Protein AF-A0A3D5VK86-F1 (afdb_monomer)

Foldseek 3Di:
DVVLVVCVVVVAQEDEEQDDDPVSCVSCVVSNHFYFYNDDDDPVSRVVCVVVVNGDGPPPPPPPD

Solvent-accessible surface area (backbone atoms only — not comparable to full-atom values): 3980 Å² total; per-residue (Å²): 12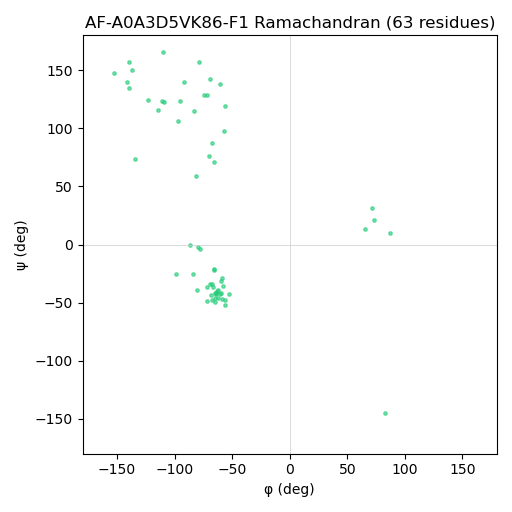0,68,68,63,54,54,45,48,77,70,68,52,55,70,47,81,34,53,72,76,57,68,75,57,50,51,56,30,48,78,70,68,22,46,49,28,45,67,41,64,87,51,74,68,54,33,52,52,32,41,77,67,64,72,48,53,58,68,66,85,66,79,83,74,129

Structure (mmCIF, N/CA/C/O backbone):
data_AF-A0A3D5VK86-F1
#
_entry.id   AF-A0A3D5VK86-F1
#
loop_
_atom_site.group_PDB
_atom_site.id
_atom_site.type_symbol
_atom_site.label_atom_id
_atom_site.label_alt_id
_atom_site.label_comp_id
_atom_site.label_asym_id
_atom_site.label_entity_id
_atom_site.label_seq_id
_atom_site.pdbx_PDB_ins_code
_atom_site.Cartn_x
_atom_site.Cartn_y
_atom_site.Cartn_z
_atom_site.occupancy
_atom_site.B_iso_or_equiv
_atom_site.auth_seq_id
_atom_site.auth_comp_id
_atom_site.auth_asym_id
_atom_site.auth_atom_id
_atom_site.pdbx_PDB_model_num
ATOM 1 N N . GLY A 1 1 ? -5.062 14.911 4.135 1.00 62.38 1 GLY A N 1
ATOM 2 C CA . GLY A 1 1 ? -4.821 14.455 2.749 1.00 62.38 1 GLY A CA 1
ATOM 3 C C . GLY A 1 1 ? -6.143 14.191 2.051 1.00 62.38 1 GLY A C 1
ATOM 4 O O . GLY A 1 1 ? -7.065 13.723 2.703 1.00 62.38 1 GLY A O 1
ATOM 5 N N . PHE A 1 2 ? -6.256 14.502 0.758 1.00 75.69 2 PHE A N 1
ATOM 6 C CA . PHE A 1 2 ? -7.473 14.251 -0.035 1.00 75.69 2 PHE A CA 1
ATOM 7 C C . PHE A 1 2 ? -7.674 12.755 -0.327 1.00 75.69 2 PHE A C 1
ATOM 9 O O . PHE A 1 2 ? -8.734 12.201 -0.057 1.00 75.69 2 PHE A O 1
ATOM 16 N N . LEU A 1 3 ? -6.613 12.098 -0.804 1.00 74.81 3 LEU A N 1
ATOM 17 C CA . LEU A 1 3 ? -6.651 10.715 -1.279 1.00 74.81 3 LEU A CA 1
ATOM 18 C C . LEU A 1 3 ? -7.107 9.697 -0.212 1.00 74.81 3 LEU A C 1
ATOM 20 O O . LEU A 1 3 ? -7.931 8.848 -0.541 1.00 74.81 3 LEU A O 1
ATOM 24 N N . PRO A 1 4 ? -6.661 9.790 1.060 1.00 73.00 4 PRO A N 1
ATOM 25 C CA . PRO A 1 4 ? -7.087 8.831 2.073 1.00 73.00 4 PRO A CA 1
ATOM 26 C C . PRO A 1 4 ? -8.554 8.946 2.479 1.00 73.00 4 PRO A C 1
ATOM 28 O O . PRO A 1 4 ? -9.209 7.947 2.759 1.00 73.00 4 PRO A O 1
ATOM 31 N N . ASN A 1 5 ? -9.088 10.170 2.488 1.00 76.19 5 ASN A N 1
ATOM 32 C CA . ASN A 1 5 ? -10.507 10.391 2.747 1.00 76.19 5 ASN A CA 1
ATOM 33 C C . ASN A 1 5 ? -11.358 9.838 1.605 1.00 76.19 5 ASN A C 1
ATOM 35 O O . ASN A 1 5 ? -12.265 9.055 1.855 1.00 76.19 5 ASN A O 1
ATOM 39 N N . PHE A 1 6 ? -10.980 10.156 0.367 1.00 83.81 6 PHE A N 1
ATOM 40 C CA . PHE A 1 6 ? -11.690 9.701 -0.821 1.00 83.81 6 PHE A CA 1
ATOM 41 C C . PHE A 1 6 ? -11.766 8.170 -0.927 1.00 83.81 6 PHE A C 1
ATOM 43 O O . PHE A 1 6 ? -12.838 7.630 -1.172 1.00 83.81 6 PHE A O 1
ATOM 50 N N . LEU A 1 7 ? -10.655 7.457 -0.713 1.00 82.56 7 LEU A N 1
ATOM 51 C CA . LEU A 1 7 ? -10.640 5.989 -0.804 1.00 82.56 7 LEU A CA 1
ATOM 52 C C . LEU A 1 7 ? -11.465 5.327 0.307 1.00 82.56 7 LEU A C 1
ATOM 54 O O . LEU A 1 7 ? -12.129 4.324 0.064 1.00 82.56 7 LEU A O 1
ATOM 58 N N . ASN A 1 8 ? -11.486 5.919 1.499 1.00 78.75 8 ASN A N 1
ATOM 59 C CA . ASN A 1 8 ? -12.353 5.461 2.578 1.00 78.75 8 ASN A CA 1
ATOM 60 C C . ASN A 1 8 ? -13.838 5.636 2.254 1.00 78.75 8 ASN A C 1
ATOM 62 O O . ASN A 1 8 ? -14.626 4.731 2.503 1.00 78.75 8 ASN A O 1
ATOM 66 N N . ASP A 1 9 ? -14.218 6.761 1.648 1.00 83.94 9 ASP A N 1
ATOM 67 C CA . ASP A 1 9 ? -15.602 6.991 1.218 1.00 83.94 9 ASP A CA 1
ATOM 68 C C . ASP A 1 9 ? -16.042 6.027 0.103 1.00 83.94 9 ASP A C 1
ATOM 70 O O . ASP A 1 9 ? -17.233 5.782 -0.072 1.00 83.94 9 ASP A O 1
ATOM 74 N N . GLN A 1 10 ? -15.097 5.443 -0.641 1.00 86.56 10 GLN A N 1
ATOM 75 C CA . GLN A 1 10 ? -15.372 4.367 -1.601 1.00 86.56 10 GLN A CA 1
ATOM 76 C C . GLN A 1 10 ? -15.538 2.985 -0.944 1.00 86.56 10 GLN A C 1
ATOM 78 O O . GLN A 1 10 ? -15.811 2.015 -1.648 1.00 86.56 10 GLN A O 1
ATOM 83 N N . GLY A 1 11 ? -15.385 2.875 0.380 1.00 85.88 11 GLY A N 1
ATOM 84 C CA . GLY A 1 11 ? -15.485 1.605 1.099 1.00 85.88 11 GLY A CA 1
ATOM 85 C C . GLY A 1 11 ? -14.301 0.673 0.842 1.00 85.88 11 GLY A C 1
ATOM 86 O O . GLY A 1 11 ? -14.473 -0.540 0.816 1.00 85.88 11 GLY A O 1
ATOM 87 N N . ILE A 1 12 ? -13.109 1.225 0.598 1.00 88.75 12 ILE A N 1
ATOM 88 C CA . ILE A 1 12 ? -11.886 0.433 0.444 1.00 88.75 12 ILE A CA 1
ATOM 89 C C . ILE A 1 12 ? -11.426 -0.068 1.814 1.00 88.75 12 ILE A C 1
ATOM 91 O O . ILE A 1 12 ? -11.238 0.724 2.729 1.00 88.75 12 ILE A O 1
ATOM 95 N N . ASN A 1 13 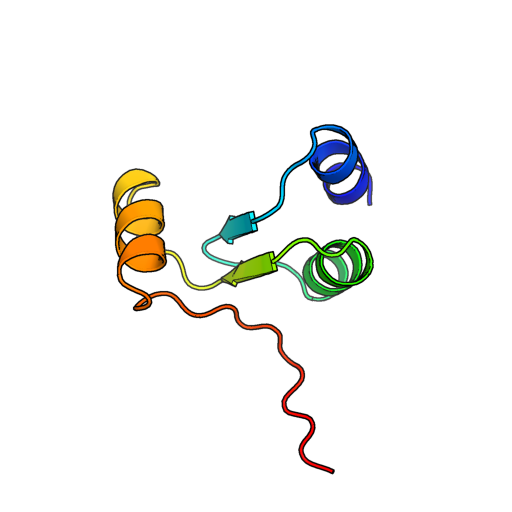? -11.168 -1.371 1.926 1.00 88.38 13 ASN A N 1
ATOM 96 C CA . ASN A 1 13 ? -10.677 -1.997 3.158 1.00 88.38 13 ASN A CA 1
ATOM 97 C C . ASN A 1 13 ? -9.160 -2.230 3.163 1.00 88.38 13 ASN A C 1
ATOM 99 O O . ASN A 1 13 ? -8.571 -2.334 4.232 1.00 88.38 13 ASN A O 1
ATOM 103 N N . VAL A 1 14 ? -8.536 -2.351 1.986 1.00 89.12 14 VAL A N 1
ATOM 104 C CA . VAL A 1 14 ? -7.120 -2.721 1.839 1.00 89.12 14 VAL A CA 1
ATOM 105 C C . VAL A 1 14 ? -6.481 -1.896 0.728 1.00 89.12 14 VAL A C 1
ATOM 107 O O . VAL A 1 14 ? -7.042 -1.773 -0.363 1.00 89.12 14 VAL A O 1
ATOM 110 N N . ILE A 1 15 ? -5.286 -1.366 0.980 1.00 89.38 15 ILE A N 1
ATOM 111 C CA . ILE A 1 15 ? -4.473 -0.638 0.004 1.00 89.38 15 ILE A CA 1
ATOM 112 C C . ILE A 1 15 ? -3.110 -1.302 -0.116 1.00 89.38 15 ILE A C 1
ATOM 114 O O . ILE A 1 15 ? -2.374 -1.417 0.859 1.00 89.38 15 ILE A O 1
ATOM 118 N N . ILE A 1 16 ? -2.746 -1.673 -1.343 1.00 90.62 16 ILE A N 1
ATOM 119 C CA . ILE A 1 16 ? -1.456 -2.283 -1.661 1.00 90.62 16 ILE A CA 1
ATOM 120 C C . ILE A 1 16 ? -0.630 -1.295 -2.488 1.00 90.62 16 ILE A C 1
ATOM 122 O O . ILE A 1 16 ? -1.065 -0.848 -3.549 1.00 90.62 16 ILE A O 1
ATOM 126 N N . SER A 1 17 ? 0.569 -0.954 -2.016 1.00 89.12 17 SER A N 1
ATOM 127 C CA . SER A 1 17 ? 1.493 -0.041 -2.699 1.00 89.12 17 SER A CA 1
ATOM 128 C C . SER A 1 17 ? 2.943 -0.523 -2.605 1.00 89.12 17 SER A C 1
ATOM 130 O O . SER A 1 17 ? 3.319 -1.269 -1.704 1.00 89.12 17 SER A O 1
ATOM 132 N N . GLY A 1 18 ? 3.800 -0.083 -3.528 1.00 85.69 18 GLY A N 1
ATOM 133 C CA . GLY A 1 18 ? 5.242 -0.327 -3.427 1.00 85.69 18 GLY A CA 1
ATOM 134 C C . GLY A 1 18 ? 5.908 0.496 -2.326 1.00 85.69 18 GLY A C 1
ATOM 135 O O . GLY A 1 18 ? 6.773 -0.005 -1.612 1.00 85.69 18 GLY A O 1
ATOM 136 N N . GLY A 1 19 ? 5.450 1.732 -2.133 1.00 83.69 19 GLY A N 1
ATOM 137 C CA . GLY A 1 19 ? 5.877 2.618 -1.057 1.00 83.69 19 GLY A CA 1
ATOM 138 C C . GLY A 1 19 ? 4.770 3.605 -0.707 1.00 83.69 19 GLY A C 1
ATOM 139 O O . GLY A 1 19 ? 3.977 4.000 -1.564 1.00 83.69 19 GLY A O 1
ATOM 140 N N . MET A 1 20 ? 4.692 3.985 0.563 1.00 86.38 20 MET A N 1
ATOM 141 C CA . MET A 1 20 ? 3.719 4.950 1.061 1.00 86.38 20 MET A CA 1
ATOM 142 C C . MET A 1 20 ? 4.391 5.838 2.108 1.00 86.38 20 MET A C 1
ATOM 144 O O . MET A 1 20 ? 5.208 5.362 2.892 1.00 86.38 20 MET A O 1
ATOM 148 N N . GLY A 1 21 ? 4.089 7.137 2.100 1.00 83.75 21 GLY A N 1
ATOM 149 C CA . GLY A 1 21 ? 4.585 8.044 3.135 1.00 83.75 21 GLY A CA 1
ATOM 150 C C . GLY A 1 21 ? 3.915 7.755 4.480 1.00 83.75 21 GLY A C 1
ATOM 151 O O . GLY A 1 21 ? 2.714 7.495 4.505 1.00 83.75 21 GLY A O 1
ATOM 152 N N . GLY A 1 22 ? 4.663 7.852 5.585 1.00 84.44 22 GLY A N 1
ATOM 153 C CA . GLY A 1 22 ? 4.171 7.518 6.932 1.00 84.44 22 GLY A CA 1
ATOM 154 C C . GLY A 1 22 ? 2.867 8.225 7.314 1.00 84.44 22 GLY A C 1
ATOM 155 O O . GLY A 1 22 ? 1.933 7.576 7.757 1.00 84.44 22 GLY A O 1
ATOM 156 N N . GLY A 1 23 ? 2.737 9.520 7.009 1.00 86.44 23 GLY A N 1
ATOM 157 C CA . GLY A 1 23 ? 1.496 10.253 7.285 1.00 86.44 23 GLY A CA 1
ATOM 158 C C . GLY A 1 23 ? 0.282 9.786 6.472 1.00 86.44 23 GLY A C 1
ATOM 159 O O . GLY A 1 23 ? -0.842 10.044 6.871 1.00 86.44 23 GLY A O 1
ATOM 160 N N . ALA A 1 24 ? 0.465 9.112 5.331 1.00 84.94 24 ALA A N 1
ATOM 161 C CA . ALA A 1 24 ? -0.653 8.493 4.618 1.00 84.94 24 ALA A CA 1
ATOM 162 C C . ALA A 1 24 ? -1.027 7.142 5.239 1.00 84.94 24 ALA A C 1
ATOM 164 O O . ALA A 1 24 ? -2.216 6.864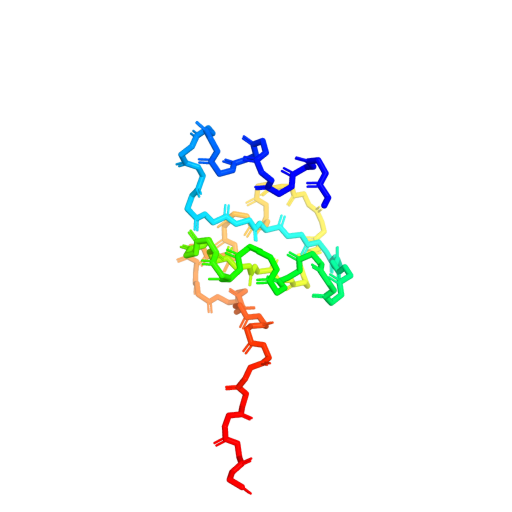 5.346 1.00 84.94 24 ALA A O 1
ATOM 165 N N . ILE A 1 25 ? -0.030 6.356 5.667 1.00 85.88 25 ILE A N 1
ATOM 166 C CA . ILE A 1 25 ? -0.235 5.085 6.377 1.00 85.88 25 ILE A CA 1
ATOM 167 C C . ILE A 1 25 ? -1.083 5.329 7.625 1.00 85.88 25 ILE A C 1
ATOM 169 O O . ILE A 1 25 ? -2.139 4.725 7.755 1.00 85.88 25 ILE A O 1
ATOM 173 N N . GLU A 1 26 ? -0.678 6.290 8.458 1.00 86.00 26 GLU A N 1
ATOM 174 C CA . GLU A 1 26 ? -1.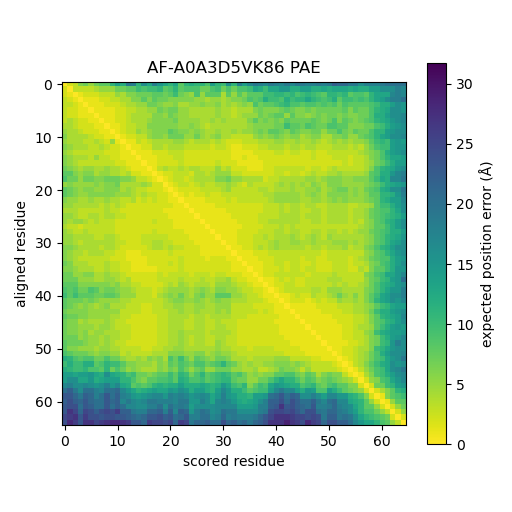363 6.630 9.710 1.00 86.00 26 GLU A CA 1
ATOM 175 C C . GLU A 1 26 ? -2.841 6.983 9.466 1.00 86.00 26 GLU A C 1
ATOM 177 O O . GLU A 1 26 ? -3.725 6.384 10.066 1.00 86.00 26 GLU A O 1
ATOM 182 N N . ILE A 1 27 ? -3.133 7.837 8.475 1.00 85.81 27 ILE A N 1
ATOM 183 C CA . ILE A 1 27 ? -4.518 8.217 8.142 1.00 85.81 27 ILE A CA 1
ATOM 184 C C . ILE A 1 27 ? -5.352 7.013 7.677 1.00 85.81 27 ILE A C 1
ATOM 186 O O . ILE A 1 27 ? -6.549 6.944 7.960 1.00 85.81 27 ILE A O 1
ATOM 190 N N . PHE A 1 28 ? -4.768 6.096 6.901 1.00 87.12 28 PHE A N 1
ATOM 191 C CA . PHE A 1 28 ? -5.474 4.895 6.453 1.00 87.12 28 PHE A CA 1
ATOM 192 C C . PHE A 1 28 ? -5.748 3.940 7.615 1.00 87.12 28 PHE A C 1
ATOM 194 O O . PHE A 1 28 ? -6.875 3.466 7.744 1.00 87.12 28 PHE A O 1
ATOM 201 N N . GLU A 1 29 ? -4.773 3.728 8.495 1.00 84.69 29 GLU A N 1
ATOM 202 C CA . GLU A 1 29 ? -4.939 2.894 9.686 1.00 84.69 29 GLU A CA 1
ATOM 203 C C . GLU A 1 29 ? -5.969 3.481 10.660 1.00 84.69 29 GLU A C 1
ATOM 205 O O . GLU A 1 29 ? -6.838 2.752 11.137 1.00 84.69 29 GLU A O 1
ATOM 210 N N . GLU A 1 30 ? -5.970 4.802 10.877 1.00 86.81 30 GLU A N 1
ATOM 211 C CA . GLU A 1 30 ? -6.995 5.505 11.668 1.00 86.81 30 GLU A CA 1
ATOM 212 C C . GLU A 1 30 ? -8.411 5.315 11.105 1.00 86.81 30 GLU A C 1
ATOM 214 O O . GLU A 1 30 ? -9.401 5.335 11.839 1.00 86.81 30 GLU A O 1
ATOM 219 N N . LYS A 1 31 ? -8.519 5.113 9.791 1.00 84.94 31 LYS A N 1
ATOM 220 C CA . LYS A 1 31 ? -9.775 4.832 9.085 1.00 84.94 31 LYS A CA 1
ATOM 221 C C . LYS A 1 31 ? -10.134 3.344 9.055 1.00 84.94 31 LYS A C 1
ATOM 223 O O . LYS A 1 31 ? -11.174 2.991 8.506 1.00 84.94 31 LYS A O 1
ATOM 228 N N . GLY A 1 32 ? -9.309 2.476 9.643 1.00 85.31 32 GLY A N 1
ATOM 229 C CA . GLY A 1 32 ? -9.497 1.025 9.618 1.00 85.31 32 GLY A CA 1
ATOM 230 C C . GLY A 1 32 ? -9.188 0.391 8.260 1.00 85.31 32 GLY A C 1
ATOM 231 O O . GLY A 1 32 ? -9.682 -0.697 7.968 1.00 85.31 32 GLY A O 1
ATOM 232 N N . ILE A 1 33 ? -8.403 1.072 7.423 1.00 87.62 33 ILE A N 1
ATOM 233 C CA . ILE A 1 33 ? -7.962 0.581 6.119 1.00 87.62 33 ILE A CA 1
ATOM 234 C C . ILE A 1 33 ? -6.591 -0.060 6.288 1.00 87.62 33 ILE A C 1
ATOM 236 O O . ILE A 1 33 ? -5.637 0.577 6.731 1.00 87.62 33 ILE A O 1
ATOM 240 N N . GLU A 1 34 ? -6.481 -1.323 5.896 1.00 88.00 34 GLU A N 1
ATOM 241 C CA . GLU A 1 34 ? -5.224 -2.053 5.953 1.00 88.00 34 GLU A CA 1
ATOM 242 C C . GLU A 1 34 ? -4.260 -1.539 4.884 1.00 88.00 34 GLU A C 1
ATOM 244 O O . GLU A 1 34 ? -4.592 -1.471 3.697 1.00 88.00 34 GLU A O 1
ATOM 249 N N . VAL A 1 35 ? -3.038 -1.209 5.296 1.00 88.62 35 VAL A N 1
ATOM 250 C CA . VAL A 1 35 ? -1.996 -0.745 4.382 1.00 88.62 35 VAL A CA 1
ATOM 251 C C . VAL A 1 35 ? -0.921 -1.803 4.217 1.00 88.62 35 VAL A C 1
ATOM 253 O O . VAL A 1 35 ? -0.245 -2.209 5.162 1.00 88.62 35 VAL A O 1
ATOM 256 N N . VAL A 1 36 ? -0.707 -2.200 2.970 1.00 89.25 36 VAL A N 1
ATOM 257 C CA . VAL A 1 36 ? 0.308 -3.165 2.572 1.00 89.25 36 VAL A CA 1
ATOM 258 C C . VAL A 1 36 ? 1.339 -2.464 1.704 1.00 89.25 36 VAL A C 1
ATOM 260 O O . VAL A 1 36 ? 1.031 -1.976 0.616 1.00 89.25 36 VAL A O 1
ATOM 263 N N . THR A 1 37 ? 2.578 -2.400 2.191 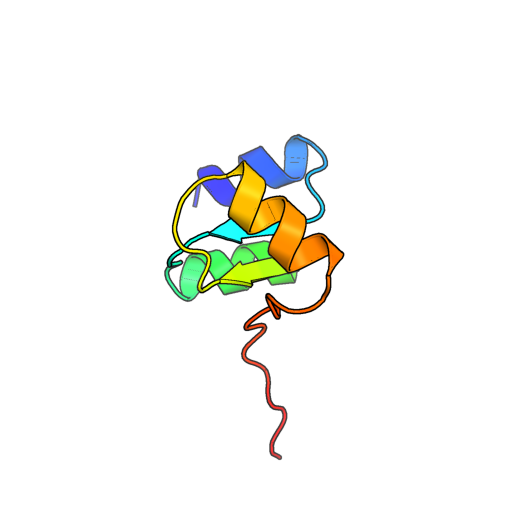1.00 88.31 37 THR A N 1
ATOM 264 C CA . THR A 1 37 ? 3.689 -1.787 1.458 1.00 88.31 37 THR A CA 1
ATOM 265 C C . THR A 1 37 ? 4.695 -2.836 0.984 1.00 88.31 37 THR A C 1
ATOM 267 O O . THR A 1 37 ? 4.661 -3.991 1.405 1.00 88.31 37 THR A O 1
ATOM 270 N N . GLY A 1 38 ? 5.587 -2.456 0.066 1.00 85.19 38 GLY A N 1
ATOM 271 C CA . GLY A 1 38 ? 6.597 -3.362 -0.479 1.00 85.19 38 GLY A CA 1
ATOM 272 C C . GLY A 1 38 ? 6.134 -4.184 -1.682 1.00 85.19 38 GLY A C 1
ATOM 273 O O . GLY A 1 38 ? 6.864 -5.076 -2.115 1.00 85.19 38 GLY A O 1
ATOM 274 N N . ALA A 1 39 ? 4.967 -3.875 -2.259 1.00 89.38 39 ALA A N 1
ATOM 275 C CA . ALA A 1 39 ? 4.546 -4.465 -3.526 1.00 89.38 39 ALA A CA 1
ATOM 276 C C . ALA A 1 39 ? 5.542 -4.132 -4.649 1.00 89.38 39 ALA A C 1
ATOM 278 O O . ALA A 1 39 ? 6.032 -3.007 -4.768 1.00 89.38 39 ALA A O 1
ATOM 279 N N . ARG A 1 40 ? 5.848 -5.113 -5.497 1.00 85.50 40 ARG A N 1
ATOM 280 C CA . ARG A 1 40 ? 6.741 -4.952 -6.651 1.00 85.50 40 ARG A CA 1
ATOM 281 C C . ARG A 1 40 ? 6.143 -5.663 -7.856 1.00 85.50 40 ARG A C 1
ATOM 283 O O . ARG A 1 40 ? 5.477 -6.679 -7.697 1.00 85.50 40 ARG A O 1
ATOM 290 N N . GLY A 1 41 ? 6.427 -5.150 -9.050 1.00 88.06 41 GLY A N 1
ATOM 291 C CA . GLY A 1 41 ? 5.899 -5.708 -10.293 1.00 88.06 41 GLY A CA 1
ATOM 2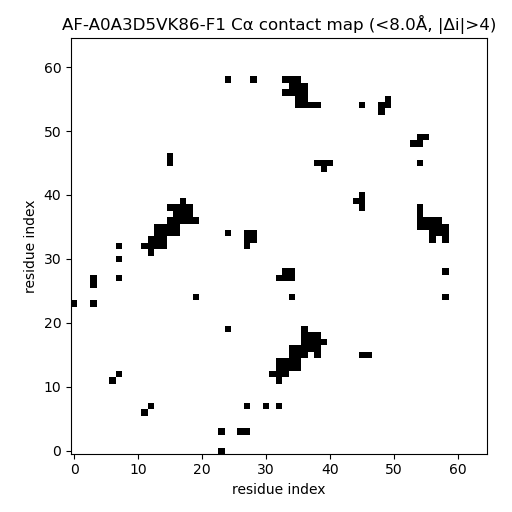92 C C . GLY A 1 41 ? 4.482 -5.221 -10.599 1.00 88.06 41 GLY A C 1
ATOM 293 O O . GLY A 1 41 ? 4.153 -4.059 -10.358 1.00 88.06 41 GLY A O 1
ATOM 294 N N . SER A 1 42 ? 3.673 -6.102 -11.181 1.00 93.31 42 SER A N 1
ATOM 295 C CA . SER A 1 42 ? 2.315 -5.799 -11.637 1.00 93.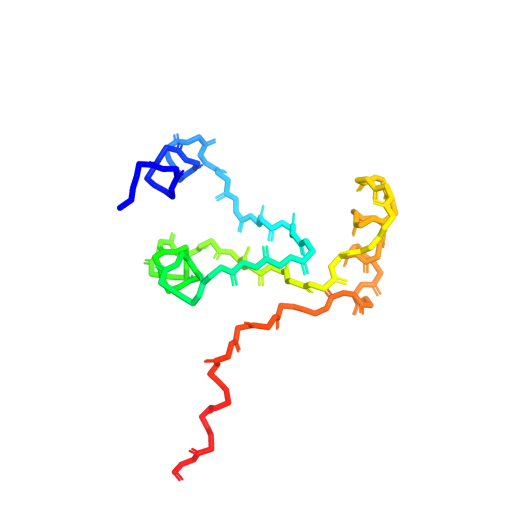31 42 SER A CA 1
ATOM 296 C C . SER A 1 42 ? 1.308 -5.775 -10.486 1.00 93.31 42 SER A C 1
ATOM 298 O O . SER A 1 42 ? 1.495 -6.430 -9.462 1.00 93.31 42 SER A O 1
ATOM 300 N N . ALA A 1 43 ? 0.185 -5.079 -10.681 1.00 90.00 43 ALA A N 1
ATOM 301 C CA . ALA A 1 43 ? -0.919 -5.075 -9.717 1.00 90.00 43 ALA A CA 1
ATOM 302 C C . ALA A 1 43 ? -1.462 -6.491 -9.438 1.00 90.00 43 ALA A C 1
ATOM 304 O O . ALA A 1 43 ? -1.794 -6.809 -8.300 1.00 90.00 43 ALA A O 1
ATOM 305 N N . ASP A 1 44 ? -1.491 -7.350 -10.462 1.00 92.44 44 ASP A N 1
ATOM 306 C CA . ASP A 1 44 ? -1.911 -8.749 -10.339 1.00 92.44 44 ASP A CA 1
ATOM 307 C C . ASP A 1 44 ? -0.966 -9.565 -9.437 1.00 92.44 44 ASP A C 1
ATOM 309 O O . ASP A 1 44 ? -1.412 -10.287 -8.549 1.00 92.44 44 ASP A O 1
ATOM 313 N N . ASP A 1 45 ? 0.349 -9.376 -9.584 1.00 91.25 45 ASP A N 1
ATOM 314 C CA . ASP A 1 45 ? 1.361 -9.996 -8.720 1.00 91.25 45 ASP A CA 1
ATOM 315 C C . ASP A 1 45 ? 1.237 -9.522 -7.269 1.00 91.25 45 ASP A C 1
ATOM 317 O O . ASP A 1 45 ? 1.359 -10.315 -6.333 1.00 91.25 45 ASP A O 1
ATOM 321 N N . ALA A 1 46 ? 0.958 -8.232 -7.073 1.00 90.50 46 ALA A N 1
ATOM 322 C CA . ALA A 1 46 ? 0.755 -7.649 -5.754 1.00 90.50 46 ALA A CA 1
ATOM 323 C C . ALA A 1 46 ? -0.491 -8.231 -5.067 1.00 90.50 46 ALA A C 1
ATOM 325 O O . ALA A 1 46 ? -0.412 -8.656 -3.913 1.00 90.50 46 ALA A O 1
ATOM 326 N N . ALA A 1 47 ? -1.609 -8.326 -5.793 1.00 90.25 47 ALA A N 1
ATOM 327 C CA . ALA A 1 47 ? -2.835 -8.954 -5.312 1.00 90.25 47 ALA A CA 1
ATOM 328 C C . ALA A 1 47 ? -2.619 -10.442 -4.997 1.00 90.25 47 ALA A C 1
ATOM 330 O O . ALA A 1 47 ? -2.976 -10.902 -3.915 1.00 90.25 47 ALA A O 1
ATOM 331 N N . ASN A 1 48 ? -1.957 -11.190 -5.883 1.00 91.44 48 ASN A N 1
ATOM 332 C CA . ASN A 1 48 ? -1.617 -12.594 -5.647 1.00 91.44 48 ASN A CA 1
ATOM 333 C C . ASN A 1 48 ? -0.709 -12.776 -4.425 1.00 91.44 48 ASN A C 1
ATOM 335 O O . ASN A 1 48 ? -0.909 -13.692 -3.631 1.00 91.44 48 ASN A O 1
ATOM 339 N N . SER A 1 49 ? 0.292 -11.914 -4.256 1.00 89.56 49 SER A N 1
ATOM 340 C C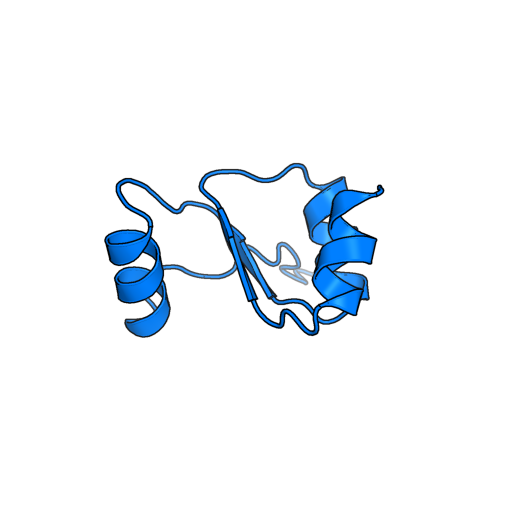A . SER A 1 49 ? 1.220 -11.967 -3.120 1.00 89.56 49 SER A CA 1
ATOM 341 C C . SER A 1 49 ? 0.530 -11.647 -1.796 1.00 89.56 49 SER A C 1
ATOM 343 O O . SER A 1 49 ? 0.837 -12.274 -0.779 1.00 89.56 49 SER A O 1
ATOM 345 N N . TYR A 1 50 ? -0.424 -10.713 -1.816 1.00 89.25 50 TYR A N 1
ATOM 346 C CA . TYR A 1 50 ? -1.293 -10.408 -0.685 1.00 89.25 50 TYR A CA 1
ATOM 347 C C . TYR A 1 50 ? -2.201 -11.591 -0.330 1.00 89.25 50 TYR A C 1
ATOM 349 O O . TYR A 1 50 ? -2.193 -12.048 0.810 1.00 89.25 50 TYR A O 1
ATOM 357 N N . LEU A 1 51 ? -2.887 -12.176 -1.318 1.00 87.94 51 LEU A N 1
ATOM 358 C CA . LEU A 1 51 ? -3.739 -13.359 -1.129 1.00 87.94 51 LEU A CA 1
ATOM 359 C C . LEU A 1 51 ? -2.962 -14.572 -0.592 1.00 87.94 51 LEU A C 1
ATOM 361 O O . LEU A 1 51 ? -3.505 -15.379 0.158 1.00 87.94 51 LEU A O 1
ATOM 365 N N . LYS A 1 52 ? -1.679 -14.697 -0.945 1.00 88.75 52 LYS A N 1
ATOM 366 C CA . LYS A 1 52 ? -0.768 -15.732 -0.427 1.00 88.75 52 LYS A CA 1
ATOM 367 C C . LYS A 1 52 ? -0.234 -15.436 0.982 1.00 88.75 52 LYS A C 1
ATOM 369 O O . LYS A 1 52 ? 0.544 -16.234 1.501 1.00 88.75 52 LYS A O 1
ATOM 374 N N . GLY A 1 53 ? -0.552 -14.284 1.575 1.00 83.25 53 GLY A N 1
ATOM 375 C CA . GLY A 1 53 ? -0.002 -13.833 2.861 1.00 83.25 53 GLY A CA 1
ATOM 376 C C . GLY A 1 53 ? 1.507 -13.558 2.837 1.00 83.25 53 GLY A C 1
ATOM 377 O O . GLY A 1 53 ? 2.141 -13.453 3.887 1.00 83.25 53 GLY A O 1
ATOM 378 N N . SER A 1 54 ? 2.102 -13.479 1.643 1.00 83.44 54 SER A N 1
ATOM 379 C CA . SER A 1 54 ? 3.538 -13.233 1.451 1.00 83.44 54 SER A CA 1
ATOM 380 C C . SER A 1 54 ? 3.870 -11.742 1.494 1.00 83.44 54 SER A C 1
ATOM 382 O O . SER A 1 54 ? 4.988 -11.367 1.838 1.00 83.44 54 SER A O 1
ATOM 384 N N . LEU A 1 55 ? 2.892 -10.893 1.166 1.00 80.50 55 LEU A N 1
ATOM 385 C CA . LEU A 1 55 ? 2.980 -9.447 1.297 1.00 80.50 55 LEU A CA 1
ATOM 386 C C . LEU A 1 55 ? 2.323 -9.038 2.620 1.00 80.50 55 LEU A C 1
ATOM 388 O O . LEU A 1 55 ? 1.104 -9.112 2.752 1.00 80.50 55 LEU A O 1
ATOM 392 N N . LYS A 1 56 ? 3.133 -8.668 3.615 1.00 70.75 56 LYS A N 1
ATOM 393 C CA . LYS A 1 56 ? 2.631 -8.271 4.935 1.00 70.75 56 LYS A CA 1
ATOM 394 C C . LYS A 1 56 ? 2.407 -6.772 5.002 1.00 70.75 56 LYS A C 1
ATOM 396 O O . LYS A 1 56 ? 3.227 -5.994 4.513 1.00 70.75 56 LYS A O 1
ATOM 401 N N . SER A 1 57 ? 1.319 -6.385 5.654 1.00 68.75 57 SER A N 1
ATOM 402 C CA . SER A 1 57 ? 1.108 -5.017 6.091 1.00 68.75 57 SER A CA 1
ATOM 403 C C . SER A 1 57 ? 2.278 -4.595 6.969 1.00 68.75 57 SER A C 1
ATOM 405 O O . SER A 1 57 ? 2.560 -5.186 8.011 1.00 68.75 57 SER A O 1
ATOM 407 N N . THR A 1 58 ? 2.994 -3.563 6.532 1.00 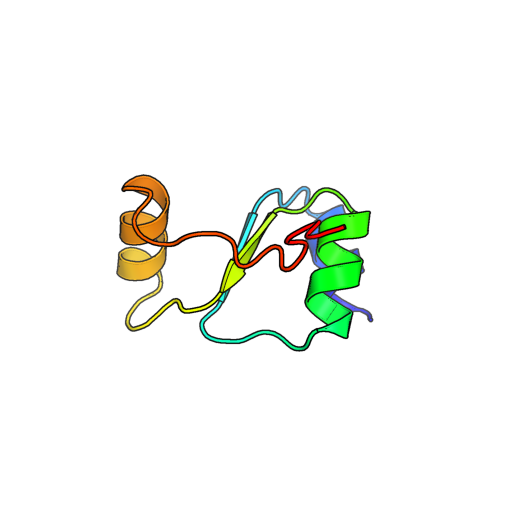61.84 58 THR A N 1
ATOM 408 C CA . THR A 1 58 ? 3.899 -2.821 7.407 1.00 61.84 58 THR A CA 1
ATOM 409 C C . THR A 1 58 ? 3.036 -1.840 8.188 1.00 61.84 58 THR A C 1
ATOM 411 O O . THR A 1 58 ? 3.193 -0.627 8.059 1.00 61.84 58 THR A O 1
ATOM 414 N N . GLY A 1 59 ? 2.063 -2.365 8.932 1.00 54.66 59 GLY A N 1
ATOM 415 C CA . GLY A 1 59 ? 1.478 -1.612 10.022 1.00 54.66 59 GLY A CA 1
ATOM 416 C C . GLY A 1 59 ? 2.589 -1.501 11.041 1.00 54.66 59 GLY A C 1
ATOM 417 O O . GLY A 1 59 ? 2.801 -2.413 11.839 1.00 54.66 59 GLY A O 1
ATOM 418 N N . SER A 1 60 ? 3.425 -0.474 10.904 1.00 44.72 60 SER A N 1
ATOM 419 C CA . SER A 1 60 ? 4.496 -0.204 11.847 1.00 44.72 60 SER A CA 1
ATOM 420 C C . SER A 1 60 ? 3.861 0.264 13.142 1.00 44.72 60 SER A C 1
ATOM 422 O O . SER A 1 60 ? 3.909 1.437 13.477 1.00 44.72 60 SER A O 1
ATOM 424 N N . VAL A 1 61 ? 3.318 -0.686 13.890 1.00 44.19 61 VAL A N 1
ATOM 425 C CA . VAL A 1 61 ? 3.312 -0.643 15.337 1.00 44.19 61 VAL A CA 1
ATOM 426 C C . VAL A 1 61 ? 3.732 -2.031 15.804 1.00 44.19 61 VAL A C 1
ATOM 428 O O . VAL A 1 61 ? 2.942 -2.823 16.318 1.00 44.19 61 VAL A O 1
ATOM 431 N N . CYS A 1 62 ? 5.027 -2.330 15.656 1.00 40.41 62 CYS A N 1
ATOM 432 C CA . CYS A 1 62 ? 5.665 -3.074 16.730 1.00 40.41 62 CYS A CA 1
ATOM 433 C C . CYS A 1 62 ? 5.457 -2.224 17.987 1.00 40.41 62 CYS A C 1
ATOM 435 O O . CYS A 1 62 ? 6.175 -1.253 18.210 1.00 40.41 62 CYS A O 1
ATOM 437 N N . HIS A 1 63 ? 4.444 -2.568 18.780 1.00 45.84 63 HIS A N 1
ATOM 438 C CA . HIS A 1 63 ? 4.446 -2.289 20.208 1.00 45.84 63 HIS A CA 1
ATOM 439 C C . HIS A 1 63 ? 5.572 -3.141 20.816 1.00 45.84 63 HIS A C 1
ATOM 441 O O . HIS A 1 63 ? 5.320 -4.157 21.459 1.00 45.84 63 HIS A O 1
ATOM 447 N N . GLU A 1 64 ? 6.827 -2.783 20.553 1.00 47.09 64 GLU A N 1
ATOM 448 C CA . GLU A 1 64 ? 7.874 -3.058 21.527 1.00 47.09 64 GLU A CA 1
ATOM 449 C C . GLU A 1 64 ? 7.807 -1.908 22.534 1.00 47.09 64 GLU A C 1
ATOM 451 O O . GLU A 1 64 ? 7.911 -0.737 22.178 1.00 47.09 64 GLU A O 1
ATOM 456 N N . HIS A 1 65 ? 7.448 -2.319 23.747 1.00 44.09 65 HIS A N 1
ATOM 457 C CA . HIS A 1 65 ? 7.154 -1.563 24.960 1.00 44.09 65 HIS A CA 1
ATOM 458 C C . HIS A 1 65 ? 8.181 -0.479 25.313 1.00 44.09 65 HIS A C 1
ATOM 460 O O . HIS A 1 65 ? 9.396 -0.741 25.160 1.00 44.09 65 HIS A O 1
#

Radius of gyration: 12.03 Å; Cα contacts (8 Å, |Δi|>4): 74; chains: 1; bounding box: 24×30×37 Å

Sequence (65 aa):
GFLPNFLNDQGINVIISGGMGGGAIEIFEEKGIEVVTGARGSADDAANSYLKGSLKSTGSVCHEH

Mean predicted aligned error: 6.46 Å

pLDDT: mean 80.54, std 13.65, range [40.41, 93.31]

Nearest PDB structures (foldseek):
  2yx6-assembly2_C  TM=8.308E-01  e=1.294E-03  Pyrococcus horikoshii OT3
  2yx6-assembly3_D-3  TM=8.079E-01  e=1.967E-03  Pyrococcus horikoshii OT3
  2yx6-assembly1_A-2  TM=8.285E-01  e=3.956E-03  Pyrococcus horikoshii OT3
  2wfb-assembly1_A  TM=9.260E-01  e=1.391E-02  Megalodesulfovibrio gigas
  1rdu-assembly1_A  TM=8.113E-01  e=6.938E-02  Thermotoga maritima

Secondary structure (DSSP, 8-state):
-HHHHHHHHTT--EEE-S---HHHHHHHHHTT-EEE----S-HHHHHHHHHTT-S----------